Protein AF-A0A8T5K4J6-F1 (afdb_monomer_lite)

Secondary structure (DSSP, 8-state):
-HHHHTT----TTS---HHHHHHHHHHTT-----PPPS-----SSHHHHHHHHHHHHHH-

Foldseek 3Di:
DVVQQVPAAQDPVGDRDPVSVQVVCVVVVNDDDDDDDDDDFDDPDVVRVVVVVVSVVVVD

Sequence (60 aa):
VFDIIKTLKPSGRGELEITDVNNAYV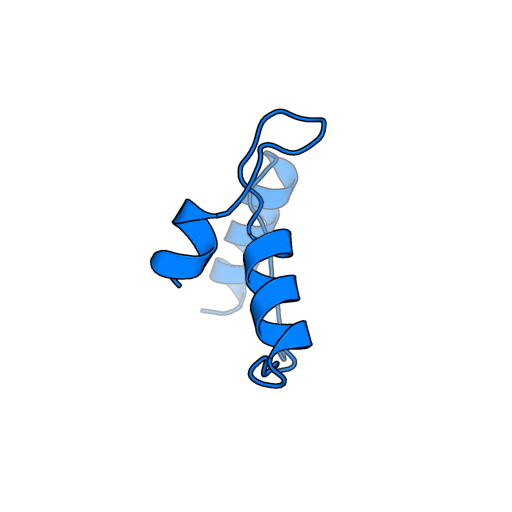QQGKMSFSMLDGYWSDAGTFESLHRASTIVKENL

Structure (mmCIF, N/CA/C/O backbone):
data_AF-A0A8T5K4J6-F1
#
_entry.id   AF-A0A8T5K4J6-F1
#
loop_
_atom_site.group_PDB
_atom_site.id
_atom_site.type_symbol
_atom_site.label_atom_id
_atom_site.label_alt_id
_atom_site.label_comp_id
_atom_site.label_asym_id
_atom_site.label_entity_id
_atom_site.label_seq_id
_atom_site.pdbx_PDB_ins_code
_atom_site.Cartn_x
_atom_site.Cartn_y
_atom_site.Cartn_z
_atom_site.occupancy
_atom_site.B_iso_or_equiv
_atom_site.auth_seq_id
_atom_site.auth_comp_id
_atom_site.auth_asym_id
_atom_site.auth_atom_id
_atom_site.pdbx_PDB_model_num
ATOM 1 N N . VAL A 1 1 ? -12.839 5.977 5.168 1.00 95.19 1 VAL A N 1
ATOM 2 C CA . VAL A 1 1 ? -11.362 6.038 5.039 1.00 95.19 1 VAL A CA 1
ATOM 3 C C . VAL A 1 1 ? -10.736 6.977 6.062 1.00 95.19 1 VAL A C 1
ATOM 5 O O . VAL A 1 1 ? -10.044 6.468 6.931 1.00 95.19 1 VAL A O 1
ATOM 8 N N . PHE A 1 2 ? -10.979 8.295 6.027 1.00 97.62 2 PHE A N 1
ATOM 9 C CA . PHE A 1 2 ? -10.266 9.244 6.905 1.00 97.62 2 PHE A CA 1
ATOM 10 C C . PHE A 1 2 ? -10.400 8.958 8.407 1.00 97.62 2 PHE A C 1
ATOM 12 O O . PHE A 1 2 ? -9.424 9.111 9.134 1.00 97.62 2 PHE A O 1
ATOM 19 N N . ASP A 1 3 ? -11.559 8.486 8.867 1.00 98.06 3 ASP A N 1
ATOM 20 C CA . ASP A 1 3 ? -11.737 8.137 10.282 1.00 98.06 3 ASP A CA 1
ATOM 21 C C . ASP A 1 3 ? -10.916 6.913 10.695 1.00 98.06 3 ASP A C 1
ATOM 23 O O . ASP A 1 3 ? -10.371 6.894 11.789 1.00 98.06 3 ASP A O 1
ATOM 27 N N . ILE A 1 4 ? -10.744 5.935 9.799 1.00 98.19 4 ILE A N 1
ATOM 28 C CA . ILE A 1 4 ? -9.889 4.765 10.046 1.00 98.19 4 ILE A CA 1
ATOM 29 C C . ILE A 1 4 ? -8.425 5.207 10.137 1.00 98.19 4 ILE A C 1
ATOM 31 O O . ILE A 1 4 ? -7.747 4.848 11.095 1.00 98.19 4 ILE A O 1
ATOM 35 N N . ILE A 1 5 ? -7.960 6.050 9.203 1.00 97.88 5 ILE A N 1
ATOM 36 C CA . ILE A 1 5 ? -6.574 6.557 9.175 1.00 97.88 5 ILE A CA 1
ATOM 37 C C . ILE A 1 5 ? -6.196 7.225 10.505 1.00 97.88 5 ILE A C 1
ATOM 39 O O . ILE A 1 5 ? -5.119 6.968 11.033 1.00 97.88 5 ILE A O 1
ATOM 43 N N . LYS A 1 6 ? -7.098 8.031 11.084 1.00 98.12 6 LYS A N 1
ATOM 44 C CA . LYS A 1 6 ? -6.871 8.723 12.367 1.00 98.12 6 LYS A CA 1
ATOM 45 C C . LYS A 1 6 ? -6.675 7.778 13.560 1.00 98.12 6 LYS A C 1
ATOM 47 O O . LYS A 1 6 ? -6.186 8.222 14.593 1.00 98.12 6 LYS A O 1
ATOM 52 N N . THR A 1 7 ? -7.074 6.510 13.443 1.00 97.75 7 THR A N 1
ATOM 53 C CA . THR A 1 7 ? -6.942 5.504 14.513 1.00 97.75 7 THR A CA 1
ATOM 54 C C . THR A 1 7 ? -5.705 4.618 14.377 1.00 97.75 7 THR A C 1
ATOM 56 O O . THR A 1 7 ? -5.403 3.856 15.297 1.00 97.75 7 THR A O 1
ATOM 59 N N . LEU A 1 8 ? -4.996 4.696 13.247 1.00 98.12 8 LEU A N 1
ATOM 60 C CA . LEU A 1 8 ? -3.850 3.836 12.978 1.00 98.12 8 LEU A CA 1
ATOM 61 C C . LEU A 1 8 ? -2.655 4.185 13.864 1.00 98.12 8 LEU A C 1
ATOM 63 O O . LEU A 1 8 ? -2.465 5.328 14.282 1.00 98.12 8 LEU A O 1
ATOM 67 N N . LYS A 1 9 ? -1.820 3.178 14.112 1.00 98.06 9 LYS A N 1
ATOM 68 C CA . LYS A 1 9 ? -0.530 3.327 14.784 1.00 98.06 9 LYS A CA 1
ATOM 69 C C . LYS A 1 9 ? 0.585 3.003 13.790 1.00 98.06 9 LYS A C 1
ATOM 71 O O . LYS A 1 9 ? 0.369 2.140 12.943 1.00 98.06 9 LYS A O 1
ATOM 76 N N . PRO A 1 10 ? 1.756 3.654 13.888 1.00 98.31 10 PRO A N 1
ATOM 77 C CA . PRO A 1 10 ? 2.889 3.309 13.043 1.00 98.31 10 PRO A CA 1
ATOM 78 C C . PRO A 1 10 ? 3.262 1.830 13.177 1.00 98.31 10 PRO A C 1
ATOM 80 O O . PRO A 1 10 ? 3.277 1.288 14.285 1.00 98.31 10 PRO A O 1
ATOM 83 N N . SER A 1 11 ? 3.575 1.191 12.055 1.00 98.12 11 SER A N 1
ATOM 84 C CA . SER A 1 11 ? 4.069 -0.185 12.014 1.00 98.12 11 SER A CA 1
ATOM 85 C C . SER A 1 11 ? 5.513 -0.286 12.523 1.00 98.12 11 SER A C 1
ATOM 87 O O . SER A 1 11 ? 6.139 0.707 12.899 1.00 98.12 11 SER A O 1
ATOM 89 N N . GLY A 1 12 ? 6.093 -1.490 12.478 1.00 98.06 12 GLY A N 1
ATOM 90 C CA . GLY A 1 12 ? 7.498 -1.713 12.844 1.00 98.06 12 GLY A CA 1
ATOM 91 C C . GLY A 1 12 ? 8.508 -0.903 12.017 1.00 98.06 12 GLY A C 1
ATOM 92 O O . GLY A 1 12 ? 9.624 -0.688 12.481 1.00 98.06 12 GLY A O 1
ATOM 93 N N . ARG A 1 13 ? 8.119 -0.414 10.829 1.00 98.19 13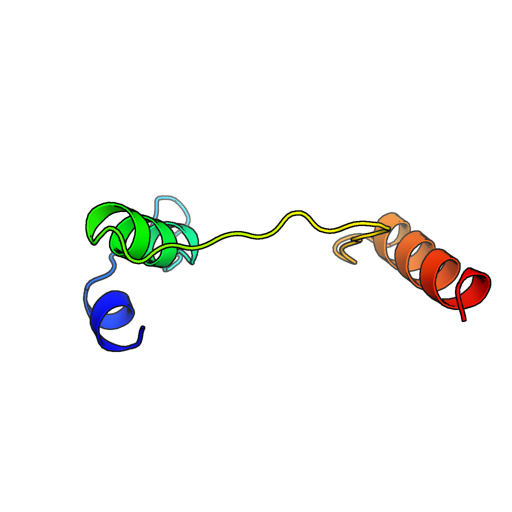 ARG A N 1
ATOM 94 C CA . ARG A 1 13 ? 8.929 0.492 9.992 1.00 98.19 13 ARG A CA 1
ATOM 95 C C . ARG A 1 13 ? 8.560 1.975 10.139 1.00 98.19 13 ARG A C 1
ATOM 97 O O . ARG A 1 13 ? 9.115 2.810 9.438 1.00 98.19 13 ARG A O 1
ATOM 104 N N . GLY A 1 14 ? 7.642 2.310 11.047 1.00 98.25 14 GLY A N 1
ATOM 105 C CA . GLY A 1 14 ? 7.260 3.691 11.348 1.00 98.25 14 GLY A CA 1
ATOM 106 C C . GLY A 1 14 ? 6.244 4.315 10.386 1.00 98.25 14 GLY A C 1
ATOM 107 O O . GLY A 1 14 ? 6.043 5.526 10.434 1.00 98.25 14 GLY A O 1
ATOM 108 N N . GLU A 1 15 ? 5.584 3.522 9.539 1.00 98.62 15 GLU A N 1
ATOM 109 C CA . GLU A 1 15 ? 4.591 4.006 8.569 1.00 98.62 15 GLU A CA 1
ATOM 110 C C . GLU A 1 15 ? 3.153 3.744 9.037 1.00 98.62 15 GLU A C 1
ATOM 112 O O . GLU A 1 15 ? 2.888 2.779 9.754 1.00 98.62 15 GLU A O 1
ATOM 117 N N . LEU A 1 16 ? 2.209 4.588 8.605 1.00 98.44 16 LEU A N 1
ATOM 118 C CA . LEU A 1 16 ? 0.779 4.280 8.689 1.00 98.44 16 LEU A CA 1
ATOM 119 C C . LEU A 1 16 ? 0.392 3.440 7.467 1.00 98.44 16 LEU A C 1
ATOM 121 O O . LEU A 1 16 ? 0.406 3.933 6.340 1.00 98.44 16 LEU A O 1
ATOM 125 N N . GLU A 1 17 ? 0.067 2.170 7.689 1.00 98.50 17 GLU A N 1
ATOM 126 C CA . GLU A 1 17 ? -0.038 1.187 6.610 1.00 98.50 17 GLU A CA 1
ATOM 127 C C . GLU A 1 17 ? -1.402 1.224 5.911 1.00 98.50 17 GLU A C 1
ATOM 129 O O . GLU A 1 17 ? -2.458 1.134 6.545 1.00 98.50 17 GLU A O 1
ATOM 134 N N . ILE A 1 18 ? -1.400 1.232 4.574 1.00 98.38 18 ILE A N 1
ATOM 135 C CA . ILE A 1 18 ? -2.633 1.021 3.797 1.00 98.38 18 ILE A CA 1
ATOM 136 C C . ILE A 1 18 ? -3.247 -0.360 4.082 1.00 98.38 18 ILE A C 1
ATOM 138 O O . ILE A 1 18 ? -4.467 -0.519 4.069 1.00 98.38 18 ILE A O 1
ATOM 142 N N . THR A 1 19 ? -2.415 -1.347 4.418 1.00 98.19 19 THR A N 1
ATOM 143 C CA . THR A 1 19 ? -2.850 -2.688 4.823 1.00 98.19 19 THR A CA 1
ATOM 144 C C . THR A 1 19 ? -3.733 -2.651 6.070 1.00 98.19 19 THR A C 1
ATOM 146 O O . THR A 1 19 ? -4.725 -3.375 6.123 1.00 98.19 19 THR A O 1
ATOM 149 N N . ASP A 1 20 ? -3.459 -1.770 7.036 1.00 98.44 20 ASP A N 1
ATOM 150 C CA . ASP A 1 20 ? -4.293 -1.646 8.236 1.00 98.44 20 ASP A CA 1
ATOM 151 C C . ASP A 1 20 ? -5.646 -1.001 7.924 1.00 98.44 20 ASP A C 1
ATOM 153 O O . ASP A 1 20 ? -6.678 -1.436 8.444 1.00 98.44 20 ASP A O 1
ATOM 157 N N . VAL A 1 21 ? -5.677 -0.026 7.006 1.00 98.44 21 VAL A N 1
ATOM 158 C CA . VAL A 1 21 ? -6.944 0.505 6.476 1.00 98.44 21 VAL A CA 1
ATOM 159 C C . VAL A 1 21 ? -7.747 -0.618 5.823 1.00 98.44 21 VAL A C 1
ATOM 161 O O . VAL A 1 21 ? -8.933 -0.779 6.117 1.00 98.44 21 VAL A O 1
ATOM 164 N N . ASN A 1 22 ? -7.107 -1.420 4.971 1.00 98.44 22 ASN A N 1
ATOM 165 C CA . ASN A 1 22 ? -7.752 -2.535 4.285 1.00 98.44 22 ASN A CA 1
ATOM 166 C C . ASN A 1 22 ? -8.301 -3.568 5.282 1.00 98.44 22 ASN A C 1
ATOM 168 O O . ASN A 1 22 ? -9.459 -3.972 5.173 1.00 98.44 22 ASN A O 1
ATOM 172 N N . ASN A 1 23 ? -7.528 -3.927 6.308 1.00 98.38 23 ASN A N 1
ATOM 173 C CA . ASN A 1 23 ? -7.954 -4.849 7.360 1.00 98.38 23 ASN A CA 1
ATOM 174 C C . ASN A 1 23 ? -9.166 -4.327 8.143 1.00 98.38 23 ASN A C 1
ATOM 176 O O . ASN A 1 23 ? -10.070 -5.104 8.448 1.00 98.38 23 ASN A O 1
ATOM 180 N N . ALA A 1 24 ? -9.248 -3.022 8.413 1.00 98.38 24 ALA A N 1
ATOM 181 C CA . ALA A 1 24 ? -10.428 -2.432 9.047 1.00 98.38 24 ALA A CA 1
ATOM 182 C C . ALA A 1 24 ? -11.690 -2.583 8.176 1.00 98.38 24 ALA A C 1
ATOM 184 O O . ALA A 1 24 ? -12.770 -2.869 8.694 1.00 98.38 24 ALA A O 1
ATOM 185 N N . TYR A 1 25 ? -11.572 -2.442 6.852 1.00 98.50 25 TYR A N 1
ATOM 186 C CA . TYR A 1 25 ? -12.684 -2.694 5.928 1.00 98.50 25 TYR A CA 1
ATOM 187 C C . TYR A 1 25 ? -13.056 -4.181 5.842 1.00 98.50 25 TYR A C 1
A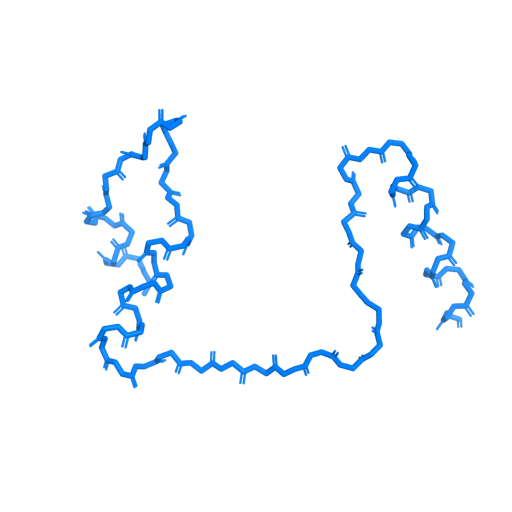TOM 189 O O . TYR A 1 25 ? -14.247 -4.495 5.766 1.00 98.50 25 TYR A O 1
ATOM 197 N N . VAL A 1 26 ? -12.077 -5.092 5.904 1.00 98.50 26 VAL A N 1
ATOM 198 C CA . VAL A 1 26 ? -12.319 -6.547 5.978 1.00 98.50 26 VAL A CA 1
ATOM 199 C C . VAL A 1 26 ? -13.092 -6.896 7.252 1.00 98.50 26 VAL A C 1
ATOM 201 O O . VAL A 1 26 ? -14.124 -7.555 7.170 1.00 98.50 26 VAL A O 1
ATOM 204 N N . GLN A 1 27 ? -12.666 -6.388 8.413 1.00 98.25 27 GLN A N 1
ATOM 205 C CA . GLN A 1 27 ? -13.340 -6.613 9.702 1.00 98.25 27 GLN A CA 1
ATOM 206 C C . GLN A 1 27 ? -14.779 -6.082 9.725 1.00 98.25 27 GLN A C 1
ATOM 208 O O . GLN A 1 27 ? -15.643 -6.652 10.383 1.00 98.25 27 GLN A O 1
ATOM 213 N N . GLN A 1 28 ? -15.055 -5.005 8.986 1.00 98.06 28 GLN A N 1
ATOM 214 C CA . GLN A 1 28 ? -16.402 -4.450 8.844 1.00 98.06 28 GLN A CA 1
ATOM 215 C C . GLN A 1 28 ? -17.276 -5.200 7.825 1.00 98.06 28 GLN A C 1
ATOM 217 O O . GLN A 1 28 ? -18.430 -4.816 7.643 1.00 98.06 28 GLN A O 1
ATOM 222 N N . GLY A 1 29 ? -16.745 -6.206 7.118 1.00 98.25 29 GLY A N 1
ATOM 223 C CA . GLY A 1 29 ? -17.447 -6.886 6.023 1.00 98.25 29 GLY A CA 1
ATOM 224 C C . GLY A 1 29 ? -17.715 -5.982 4.814 1.00 98.25 29 GLY A C 1
ATOM 225 O O . GLY A 1 29 ? -18.632 -6.239 4.041 1.00 98.25 29 GLY A O 1
ATOM 226 N N . LYS A 1 30 ? -16.949 -4.893 4.667 1.00 98.38 30 LYS A N 1
ATOM 227 C CA . LYS A 1 30 ? -17.127 -3.864 3.624 1.00 98.38 30 LYS A CA 1
ATOM 228 C C . LYS A 1 30 ? -16.025 -3.879 2.566 1.00 98.38 30 LYS A C 1
ATOM 230 O O . LYS A 1 30 ? -16.036 -3.042 1.667 1.00 98.38 30 LYS A O 1
ATOM 235 N N . MET A 1 31 ? -15.054 -4.782 2.689 1.00 98.06 31 MET A N 1
ATOM 236 C CA . MET A 1 31 ? -14.011 -4.955 1.685 1.00 98.06 31 MET A CA 1
ATOM 237 C C . MET A 1 31 ? -14.579 -5.663 0.455 1.00 98.06 31 MET A C 1
ATOM 239 O O . MET A 1 31 ? -15.210 -6.710 0.569 1.00 98.06 31 MET A O 1
ATOM 243 N N . SER A 1 32 ? -14.300 -5.105 -0.718 1.00 97.88 32 SER A N 1
ATOM 244 C CA . SER A 1 32 ? -14.517 -5.760 -2.006 1.00 97.88 32 SER A CA 1
ATOM 245 C C . SER A 1 32 ? -13.183 -5.868 -2.735 1.00 97.88 32 SER A C 1
ATOM 247 O O . SER A 1 32 ? -12.248 -5.125 -2.438 1.00 97.88 32 SER A O 1
ATOM 249 N N . PHE A 1 33 ? -13.080 -6.807 -3.668 1.00 97.06 33 PHE A N 1
ATOM 250 C CA . PHE A 1 33 ? -11.894 -6.986 -4.493 1.00 97.06 33 PHE A CA 1
ATOM 251 C C . PHE A 1 33 ? -12.305 -7.309 -5.927 1.00 97.06 33 PHE A C 1
ATOM 253 O O . PHE A 1 33 ? -13.430 -7.737 -6.186 1.00 97.06 33 PHE A O 1
ATOM 260 N N . SER A 1 34 ? -11.379 -7.104 -6.854 1.00 96.88 34 SER A N 1
ATOM 261 C CA . SER A 1 34 ? -11.489 -7.573 -8.231 1.00 96.88 34 SER A CA 1
ATOM 262 C C . SER A 1 34 ? -10.168 -8.208 -8.643 1.00 96.88 34 SER A C 1
ATOM 264 O O . SER A 1 34 ? -9.113 -7.869 -8.103 1.00 96.88 34 SER A O 1
ATOM 266 N N . MET A 1 35 ? -10.243 -9.160 -9.568 1.00 97.00 35 MET A N 1
ATOM 267 C CA . MET A 1 35 ? -9.062 -9.695 -10.233 1.00 97.00 35 MET A CA 1
ATOM 268 C C . MET A 1 35 ? -8.722 -8.775 -11.402 1.00 97.00 35 MET A C 1
ATOM 270 O O . MET A 1 35 ? -9.615 -8.351 -12.133 1.00 97.00 35 MET A O 1
ATOM 274 N N . LEU A 1 36 ? -7.441 -8.449 -11.552 1.00 94.12 36 LEU A N 1
ATOM 275 C CA . LEU A 1 36 ? -6.955 -7.708 -12.705 1.00 94.12 36 LEU A CA 1
ATOM 276 C C . LEU A 1 36 ? -6.594 -8.695 -13.816 1.00 94.12 36 LEU A C 1
ATOM 278 O O . LEU A 1 36 ? -5.686 -9.507 -13.640 1.00 94.12 36 LEU A O 1
ATOM 282 N N . ASP A 1 37 ? -7.266 -8.569 -14.955 1.00 90.81 37 ASP A N 1
ATOM 283 C CA . ASP A 1 37 ? -6.882 -9.243 -16.191 1.00 90.81 37 ASP A CA 1
ATOM 284 C C . ASP A 1 37 ? -5.876 -8.371 -16.958 1.00 90.81 37 ASP A C 1
ATOM 286 O O . ASP A 1 37 ? -6.079 -7.168 -17.131 1.00 90.81 37 ASP A O 1
ATOM 290 N N . GLY A 1 38 ? -4.774 -8.965 -17.418 1.00 86.69 38 GLY A N 1
ATOM 291 C CA . GLY A 1 38 ? -3.694 -8.248 -18.101 1.00 86.69 38 GLY A CA 1
ATOM 292 C C . GLY A 1 38 ? -2.494 -7.966 -17.195 1.00 86.69 38 GLY A C 1
ATOM 293 O O . GLY A 1 38 ? -2.115 -8.802 -16.375 1.00 86.69 38 GLY A O 1
ATOM 294 N N . TYR A 1 39 ? -1.845 -6.815 -17.384 1.00 86.75 39 TYR A N 1
ATOM 295 C CA . TYR A 1 39 ? -0.548 -6.529 -16.766 1.00 86.75 39 TYR A CA 1
ATOM 296 C C . TYR A 1 39 ? -0.632 -5.438 -15.698 1.00 86.75 39 TYR A C 1
ATOM 298 O O . TYR A 1 39 ? -1.149 -4.348 -15.933 1.00 86.75 39 TYR A O 1
ATOM 306 N N . TRP A 1 40 ? -0.021 -5.714 -14.547 1.00 91.81 40 TRP A N 1
ATOM 307 C CA . TRP A 1 40 ? 0.379 -4.713 -13.564 1.00 91.81 40 TRP A CA 1
ATOM 308 C C . TRP A 1 40 ? 1.903 -4.714 -13.445 1.00 91.81 40 TRP A C 1
ATOM 310 O O . TRP A 1 40 ? 2.537 -5.772 -13.436 1.00 91.81 40 TRP A O 1
ATOM 320 N N . SER A 1 41 ? 2.490 -3.523 -13.376 1.00 93.19 41 SER A N 1
ATOM 321 C CA . SER A 1 41 ? 3.915 -3.334 -13.119 1.00 93.19 41 SER A CA 1
ATOM 322 C C . SER A 1 41 ? 4.097 -2.159 -12.174 1.00 93.19 41 SER A C 1
ATOM 324 O O . SER A 1 41 ? 3.397 -1.152 -12.286 1.00 93.19 41 SER A O 1
ATOM 326 N N . ASP A 1 42 ? 5.064 -2.277 -11.275 1.00 95.31 42 ASP A N 1
ATOM 327 C CA . ASP A 1 42 ? 5.645 -1.144 -10.571 1.00 95.31 42 ASP A CA 1
ATOM 328 C C . ASP A 1 42 ? 6.843 -0.580 -11.361 1.00 95.31 42 ASP A C 1
ATOM 330 O O . ASP A 1 42 ? 7.247 -1.127 -12.392 1.00 95.31 42 ASP A O 1
ATOM 334 N N . ALA A 1 43 ? 7.402 0.521 -10.860 1.00 96.38 43 ALA A N 1
ATOM 335 C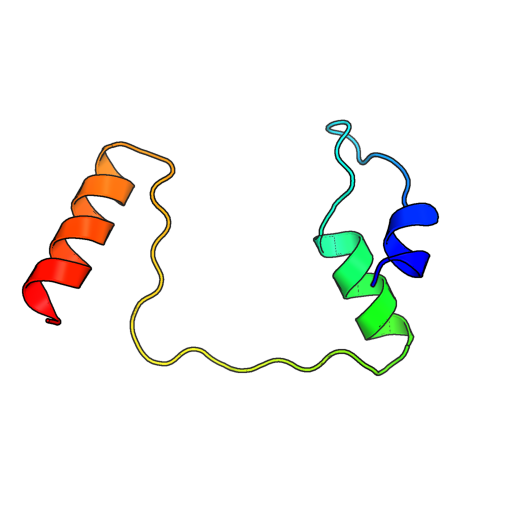 CA . ALA A 1 43 ? 8.596 1.174 -11.393 1.00 96.38 43 ALA A CA 1
ATOM 336 C C . ALA A 1 43 ? 9.602 1.512 -10.272 1.00 96.38 43 ALA A C 1
ATOM 338 O O . ALA A 1 43 ? 10.210 2.581 -10.267 1.00 96.38 43 ALA A O 1
ATOM 339 N N . GLY A 1 44 ? 9.728 0.629 -9.275 1.00 96.62 44 GLY A N 1
ATOM 340 C CA . GLY A 1 44 ? 10.607 0.814 -8.118 1.00 96.62 44 GLY A CA 1
ATOM 341 C C . GLY A 1 44 ? 12.105 0.624 -8.393 1.00 96.62 44 GLY A C 1
ATOM 342 O O . GLY A 1 44 ? 12.922 1.046 -7.577 1.00 96.62 44 GLY A O 1
ATOM 343 N N . THR A 1 45 ? 12.493 0.018 -9.521 1.00 97.94 45 THR A N 1
ATOM 344 C CA . THR A 1 45 ? 13.896 -0.150 -9.944 1.00 97.94 45 THR A CA 1
ATOM 345 C C . THR A 1 45 ? 14.086 0.304 -11.393 1.00 97.94 45 THR A C 1
ATOM 347 O O . THR A 1 45 ? 13.120 0.435 -12.143 1.00 97.94 45 THR A O 1
ATOM 350 N N . PHE A 1 46 ? 15.335 0.522 -11.829 1.00 97.88 46 PHE A N 1
ATOM 351 C CA . PHE A 1 46 ? 15.616 0.849 -13.237 1.00 97.88 46 PHE A CA 1
ATOM 352 C C . PHE A 1 46 ? 15.107 -0.231 -14.202 1.00 97.88 46 PHE A C 1
ATOM 354 O O . PHE A 1 46 ? 14.583 0.087 -15.268 1.00 97.88 46 PHE A O 1
ATOM 361 N N . GLU A 1 47 ? 15.228 -1.500 -13.814 1.00 97.00 47 GLU A N 1
ATOM 362 C CA . GLU A 1 47 ? 14.742 -2.629 -14.604 1.00 97.00 47 GLU A CA 1
ATOM 363 C C . GLU A 1 47 ? 13.208 -2.673 -14.646 1.00 97.00 47 GLU A C 1
ATOM 365 O O . GLU A 1 47 ? 12.638 -2.788 -15.734 1.00 97.00 47 GLU A O 1
ATOM 370 N N . SER A 1 48 ? 12.522 -2.513 -13.501 1.00 96.25 48 SER A N 1
ATOM 371 C 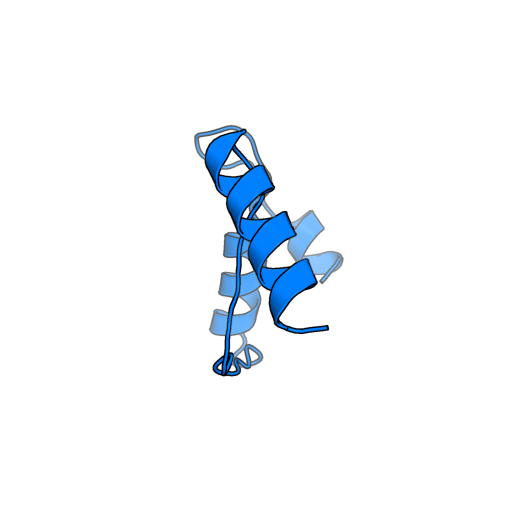CA . SER A 1 48 ? 11.051 -2.523 -13.480 1.00 96.25 48 SER A CA 1
ATOM 372 C C . SER A 1 48 ? 10.459 -1.309 -14.197 1.00 96.25 48 SER A C 1
ATOM 374 O O . SER A 1 48 ? 9.484 -1.458 -14.930 1.00 96.25 48 SER A O 1
ATOM 376 N N . LEU A 1 49 ? 11.107 -0.142 -14.120 1.00 97.44 49 LEU A N 1
ATOM 377 C CA . LEU A 1 49 ? 10.742 1.045 -14.896 1.00 97.44 49 LEU A CA 1
ATOM 378 C C . LEU A 1 49 ? 10.876 0.817 -16.409 1.00 97.44 49 LEU A C 1
ATOM 380 O O . LEU A 1 49 ? 9.969 1.171 -17.170 1.00 97.44 49 LEU A O 1
ATOM 384 N N . HIS A 1 50 ? 11.991 0.233 -16.862 1.00 96.81 50 HIS A N 1
ATOM 385 C CA . HIS A 1 50 ? 12.172 -0.084 -18.279 1.00 96.81 50 HIS A CA 1
ATOM 386 C C . HIS A 1 50 ? 11.102 -1.072 -18.755 1.00 96.81 50 HIS A C 1
ATOM 388 O O . HIS A 1 50 ? 10.450 -0.831 -19.770 1.00 96.81 50 HIS A O 1
ATOM 394 N N . ARG A 1 51 ? 10.847 -2.131 -17.977 1.00 94.12 51 ARG A N 1
ATOM 395 C CA . ARG A 1 51 ? 9.795 -3.111 -18.266 1.00 94.12 51 ARG A CA 1
ATOM 396 C C . ARG A 1 51 ? 8.410 -2.468 -18.339 1.00 94.12 51 ARG A C 1
ATOM 398 O O . ARG A 1 51 ? 7.695 -2.712 -19.306 1.00 94.12 51 ARG A O 1
ATOM 405 N N . ALA A 1 52 ? 8.041 -1.637 -17.364 1.00 95.31 52 ALA A N 1
ATOM 406 C CA . ALA A 1 52 ? 6.760 -0.933 -17.351 1.00 95.31 52 ALA A CA 1
ATOM 407 C C . ALA A 1 52 ? 6.591 -0.056 -18.602 1.00 95.31 52 ALA A C 1
ATOM 409 O O . ALA A 1 52 ? 5.540 -0.075 -19.238 1.00 95.31 52 ALA A O 1
ATOM 410 N N . SER A 1 53 ? 7.655 0.647 -19.001 1.00 95.38 53 SER A N 1
ATOM 411 C CA . SER A 1 53 ? 7.663 1.483 -20.208 1.00 95.38 53 SER A CA 1
ATOM 412 C C . SER A 1 53 ? 7.474 0.657 -21.486 1.00 95.38 53 SER A C 1
ATOM 414 O O . SER A 1 53 ? 6.720 1.055 -22.372 1.00 95.38 53 SER A O 1
ATOM 416 N N . THR A 1 54 ? 8.123 -0.507 -21.577 1.00 95.12 54 THR A N 1
ATOM 417 C CA . THR A 1 54 ? 7.988 -1.423 -22.719 1.00 95.12 54 THR A CA 1
ATOM 418 C C . THR A 1 54 ? 6.584 -2.015 -22.805 1.00 95.12 54 THR A C 1
ATOM 420 O O . THR A 1 54 ? 5.997 -1.986 -23.882 1.00 95.12 54 THR A O 1
ATOM 423 N N . ILE A 1 55 ? 6.000 -2.451 -21.678 1.00 92.69 55 ILE A N 1
ATOM 424 C CA . ILE A 1 55 ? 4.609 -2.938 -21.632 1.00 92.69 55 ILE A CA 1
ATOM 425 C C . ILE A 1 55 ? 3.663 -1.871 -22.190 1.00 92.69 55 ILE A C 1
ATOM 427 O O . ILE A 1 55 ? 2.831 -2.179 -23.036 1.00 92.69 55 ILE A O 1
ATOM 431 N N . VAL A 1 56 ? 3.802 -0.612 -21.768 1.00 91.31 56 VAL A N 1
ATOM 432 C CA . VAL A 1 56 ? 2.952 0.478 -22.271 1.00 91.31 56 VAL A CA 1
ATOM 433 C C . VAL A 1 56 ? 3.170 0.718 -23.767 1.00 91.31 56 VAL A C 1
ATOM 435 O O . VAL A 1 56 ? 2.201 0.883 -24.494 1.00 91.31 56 VAL A O 1
ATOM 438 N N . LYS A 1 57 ? 4.419 0.702 -24.247 1.00 93.69 57 LYS A N 1
ATOM 439 C CA . LYS A 1 57 ? 4.742 0.893 -25.671 1.00 93.69 57 LYS A CA 1
ATOM 440 C C . LYS A 1 57 ? 4.161 -0.200 -26.575 1.00 93.69 57 LYS A C 1
ATOM 442 O O . LYS A 1 57 ? 3.807 0.093 -27.707 1.00 93.69 57 LYS A O 1
ATOM 447 N N . GLU A 1 58 ? 4.153 -1.448 -26.121 1.00 90.69 58 GLU A N 1
ATOM 448 C CA . GLU A 1 58 ? 3.734 -2.600 -26.933 1.00 90.69 58 GLU A CA 1
ATOM 449 C C . GLU A 1 58 ? 2.222 -2.852 -26.898 1.00 90.69 58 GLU A C 1
ATOM 451 O O . GLU A 1 58 ? 1.702 -3.527 -27.782 1.00 90.69 58 GLU A O 1
ATOM 456 N N . ASN A 1 59 ? 1.524 -2.333 -25.882 1.00 80.38 59 ASN A N 1
ATOM 457 C CA . ASN A 1 59 ? 0.086 -2.541 -25.678 1.00 80.38 59 ASN A CA 1
ATOM 458 C C . ASN A 1 59 ? -0.766 -1.277 -25.932 1.00 80.38 59 ASN A C 1
ATOM 460 O O . ASN A 1 59 ? -1.980 -1.323 -25.723 1.00 80.38 59 ASN A O 1
ATOM 464 N N . LEU A 1 60 ? -0.148 -0.169 -26.359 1.00 59.25 60 LEU A N 1
ATOM 465 C CA . LEU A 1 60 ? -0.803 1.014 -26.941 1.00 59.25 60 LEU A CA 1
ATOM 466 C C . LEU A 1 60 ? -0.693 0.975 -28.468 1.00 59.25 6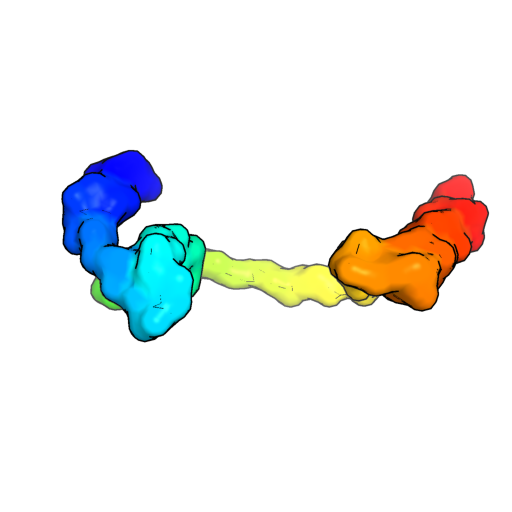0 LEU A C 1
ATOM 468 O O . LEU A 1 60 ? -1.668 1.406 -29.122 1.00 59.25 60 LEU A O 1
#

pLDDT: mean 95.56, std 5.85, range [59.25, 98.62]

Radius of gyration: 16.58 Å; chains: 1; bounding box: 33×19×42 Å